Protein AF-A0A7S2HDU2-F1 (afdb_monomer)

Foldseek 3Di:
DCVVVVVCLVADDFDADQDDPWKGFQEWEKEQEDDLADGDYIDTQAFDPPADPPQFFWTFPDADSVVRDTDTGGDGSHGGIDTCVVCPVPVCSRHHDYHYAYAAAYNVRDTGPSVVVGPGNDHD

Structure (mmCIF, N/CA/C/O backbone):
data_AF-A0A7S2HDU2-F1
#
_entry.id   AF-A0A7S2HDU2-F1
#
loop_
_atom_site.group_PDB
_atom_site.id
_atom_site.type_symbol
_atom_site.label_atom_id
_atom_site.label_alt_id
_atom_site.label_comp_id
_atom_site.label_asym_id
_atom_site.label_entity_id
_atom_site.label_seq_id
_atom_site.pdbx_PDB_ins_code
_atom_site.Cartn_x
_atom_site.Cartn_y
_atom_site.Cartn_z
_atom_site.occupancy
_atom_site.B_iso_or_equiv
_atom_site.auth_seq_id
_atom_site.auth_comp_id
_atom_site.auth_asym_id
_atom_site.auth_atom_id
_atom_site.pdbx_PDB_model_num
ATOM 1 N N . ASP A 1 1 ? 11.148 -0.600 27.718 1.00 49.28 1 ASP A N 1
ATOM 2 C CA . ASP A 1 1 ? 9.738 -0.447 27.314 1.00 49.28 1 ASP A CA 1
ATOM 3 C C . ASP A 1 1 ? 9.389 -1.423 26.180 1.00 49.28 1 ASP A C 1
ATOM 5 O O . ASP A 1 1 ? 8.958 -1.043 25.099 1.00 49.28 1 ASP A O 1
ATOM 9 N N . ASP A 1 2 ? 9.633 -2.715 26.422 1.00 51.06 2 ASP A N 1
ATOM 10 C CA . ASP A 1 2 ? 9.629 -3.795 25.412 1.00 51.06 2 ASP A CA 1
ATOM 11 C C . ASP A 1 2 ? 8.238 -4.459 25.257 1.00 51.06 2 ASP A C 1
ATOM 13 O O . ASP A 1 2 ? 7.919 -5.114 24.265 1.00 51.06 2 ASP A O 1
ATOM 17 N N . SER A 1 3 ? 7.345 -4.222 26.225 1.00 55.81 3 SER A N 1
ATOM 18 C CA . SER A 1 3 ? 5.982 -4.767 26.254 1.00 55.81 3 SER A CA 1
ATOM 19 C C . SER A 1 3 ? 5.084 -4.190 25.155 1.00 55.81 3 SER A C 1
ATOM 21 O O . SER A 1 3 ? 4.235 -4.900 24.618 1.00 55.81 3 SER A O 1
ATOM 23 N N . SER A 1 4 ? 5.288 -2.923 24.771 1.00 57.09 4 SER A N 1
ATOM 24 C CA . SER A 1 4 ? 4.466 -2.264 23.745 1.00 57.09 4 SER A CA 1
ATOM 25 C C . SER A 1 4 ? 4.799 -2.715 22.318 1.00 57.09 4 SER A C 1
ATOM 27 O O . SER A 1 4 ? 3.945 -2.626 21.434 1.00 57.09 4 SER A O 1
ATOM 29 N N . ALA A 1 5 ? 6.030 -3.184 22.086 1.00 54.56 5 ALA A N 1
ATOM 30 C CA . ALA A 1 5 ? 6.454 -3.758 20.814 1.00 54.56 5 ALA A CA 1
ATOM 31 C C . ALA A 1 5 ? 5.943 -5.199 20.681 1.00 54.56 5 ALA A C 1
ATOM 33 O O . ALA A 1 5 ? 5.410 -5.565 19.636 1.00 54.56 5 ALA A O 1
ATOM 34 N N . ALA A 1 6 ? 6.015 -5.987 21.761 1.00 58.69 6 ALA A N 1
ATOM 35 C CA . ALA A 1 6 ? 5.463 -7.340 21.811 1.00 58.69 6 ALA A CA 1
ATOM 36 C C . ALA A 1 6 ? 3.937 -7.366 21.594 1.00 58.69 6 ALA A C 1
ATOM 38 O O . ALA A 1 6 ? 3.457 -8.175 20.805 1.00 58.69 6 ALA A O 1
ATOM 39 N N . ALA A 1 7 ? 3.189 -6.440 22.207 1.00 60.59 7 ALA A N 1
ATOM 40 C CA . ALA A 1 7 ? 1.729 -6.347 22.075 1.00 60.59 7 ALA A CA 1
ATOM 41 C C . ALA A 1 7 ? 1.239 -5.960 20.664 1.00 60.59 7 ALA A C 1
ATOM 43 O O . ALA A 1 7 ? 0.069 -6.140 20.347 1.00 60.59 7 ALA A O 1
ATOM 44 N N . ARG A 1 8 ? 2.121 -5.417 19.814 1.00 64.25 8 ARG A N 1
ATOM 45 C CA . ARG A 1 8 ? 1.794 -4.967 18.450 1.00 64.25 8 ARG A CA 1
ATOM 46 C C . ARG A 1 8 ? 2.339 -5.883 17.357 1.00 64.25 8 ARG A C 1
ATOM 48 O O . ARG A 1 8 ? 2.183 -5.569 16.181 1.00 64.25 8 ARG A O 1
ATOM 55 N N . ARG A 1 9 ? 2.945 -7.020 17.725 1.00 62.75 9 ARG A N 1
ATOM 56 C CA . ARG A 1 9 ? 3.491 -7.997 16.768 1.00 62.75 9 ARG A CA 1
ATOM 57 C C . ARG A 1 9 ? 2.448 -8.526 15.787 1.00 62.75 9 ARG A C 1
ATOM 59 O O . ARG A 1 9 ? 2.796 -8.788 14.644 1.00 62.75 9 ARG A O 1
ATOM 66 N N . ASP A 1 10 ? 1.190 -8.597 16.205 1.00 69.19 10 ASP A N 1
ATOM 67 C CA . ASP A 1 10 ? 0.098 -9.099 15.366 1.00 69.19 10 ASP A CA 1
ATOM 68 C C . ASP A 1 10 ? -0.514 -8.009 14.465 1.00 69.19 10 ASP A C 1
ATOM 70 O O . ASP A 1 10 ? -1.297 -8.305 13.565 1.00 69.19 10 ASP A O 1
ATOM 74 N N . VAL A 1 11 ? -0.133 -6.740 14.663 1.00 81.19 11 VAL A N 1
ATOM 75 C CA . VAL A 1 11 ? -0.635 -5.586 13.902 1.00 81.19 11 VAL A CA 1
ATOM 76 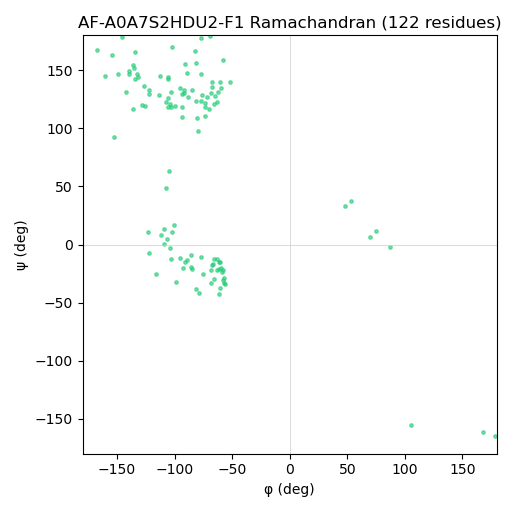C C . VAL A 1 11 ? 0.439 -5.121 12.917 1.00 81.19 11 VAL A C 1
ATOM 78 O O . VAL A 1 11 ? 0.974 -4.017 13.004 1.00 81.19 11 VAL A O 1
ATOM 81 N N . VAL A 1 12 ? 0.785 -5.995 11.972 1.00 85.81 12 VAL A N 1
ATOM 82 C CA . VAL A 1 12 ? 1.811 -5.745 10.949 1.00 85.81 12 VAL A CA 1
ATOM 83 C C . VAL A 1 12 ? 1.222 -5.999 9.563 1.00 85.81 12 VAL A C 1
ATOM 85 O O . VAL A 1 12 ? 0.517 -6.981 9.349 1.00 85.81 12 VAL A O 1
ATOM 88 N N . SER A 1 13 ? 1.502 -5.112 8.602 1.00 87.62 13 SER A N 1
ATOM 89 C CA . SER A 1 13 ? 1.172 -5.364 7.192 1.00 87.62 13 SER A CA 1
ATOM 90 C C . SER A 1 13 ? 2.323 -6.036 6.456 1.00 87.62 13 SER A C 1
ATOM 92 O O . SER A 1 13 ? 3.494 -5.862 6.794 1.00 87.62 13 SER A O 1
ATOM 94 N N . CYS A 1 14 ? 1.990 -6.749 5.381 1.00 86.06 14 CYS A N 1
ATOM 95 C CA . CYS A 1 14 ? 2.992 -7.173 4.413 1.00 86.06 14 CYS A CA 1
ATOM 96 C C . CYS A 1 14 ? 3.649 -5.936 3.761 1.00 86.06 14 CYS A C 1
ATOM 98 O O . CYS A 1 14 ? 2.922 -5.047 3.301 1.00 86.06 14 CYS A O 1
ATOM 100 N N . PRO A 1 15 ? 4.991 -5.864 3.690 1.00 86.75 15 PRO A N 1
ATOM 101 C CA . PRO A 1 15 ? 5.688 -4.736 3.083 1.00 86.75 15 PRO A CA 1
ATOM 102 C C . PRO A 1 15 ? 5.323 -4.567 1.609 1.00 86.75 15 PRO A C 1
ATOM 104 O O . PRO A 1 15 ? 5.241 -5.546 0.866 1.00 86.75 15 PRO A O 1
ATOM 107 N N . GLN A 1 16 ? 5.152 -3.326 1.164 1.00 87.00 16 GLN A N 1
ATOM 108 C CA . GLN A 1 16 ? 4.978 -3.032 -0.256 1.00 87.00 16 GLN A CA 1
ATOM 109 C C . GLN A 1 16 ? 6.327 -2.734 -0.890 1.00 87.00 16 GLN A C 1
ATOM 111 O O . GLN A 1 16 ? 7.109 -1.941 -0.362 1.00 87.00 16 GLN A O 1
ATOM 116 N N . VAL A 1 17 ? 6.584 -3.342 -2.045 1.00 87.44 17 VAL A N 1
ATOM 117 C CA . VAL A 1 17 ? 7.716 -2.937 -2.874 1.00 87.44 17 VAL A CA 1
ATOM 118 C C . VAL A 1 17 ? 7.324 -1.643 -3.578 1.00 87.44 17 VAL A C 1
ATOM 120 O O . VAL A 1 17 ? 6.261 -1.546 -4.194 1.00 87.44 17 VAL A O 1
ATOM 123 N N . PHE A 1 18 ? 8.186 -0.639 -3.459 1.00 88.31 18 PHE A N 1
ATOM 124 C CA . PHE A 1 18 ? 8.022 0.661 -4.106 1.00 88.31 18 PHE A CA 1
ATOM 125 C C . PHE A 1 18 ? 9.203 1.009 -5.019 1.00 88.31 18 PHE A C 1
ATOM 127 O O . PHE A 1 18 ? 9.153 2.007 -5.723 1.00 88.31 18 PHE A O 1
ATOM 134 N N . ALA A 1 19 ? 10.275 0.215 -5.019 1.00 89.19 19 ALA A N 1
ATOM 135 C CA . ALA A 1 19 ? 11.426 0.417 -5.888 1.00 89.19 19 ALA A CA 1
ATOM 136 C C . ALA A 1 19 ? 12.084 -0.921 -6.240 1.00 89.19 19 ALA A C 1
ATOM 138 O O . ALA A 1 19 ? 12.102 -1.858 -5.444 1.00 89.19 19 ALA A O 1
ATOM 139 N N . SER A 1 20 ? 12.630 -0.990 -7.447 1.00 87.12 20 SER A N 1
ATOM 140 C CA . SER A 1 20 ? 13.410 -2.096 -7.997 1.00 87.12 20 SER A CA 1
ATOM 141 C C . SER A 1 20 ? 14.496 -1.525 -8.915 1.00 87.12 20 SER A C 1
ATOM 143 O O . SER A 1 20 ? 14.553 -0.317 -9.138 1.00 87.12 20 SER A O 1
ATOM 145 N N . GLY A 1 21 ? 15.339 -2.381 -9.498 1.00 86.88 21 GLY A N 1
ATOM 146 C CA . GLY A 1 21 ? 16.353 -1.925 -10.456 1.00 86.88 21 GLY A CA 1
ATOM 147 C C . GLY A 1 21 ? 15.779 -1.293 -11.734 1.00 86.88 21 GLY A C 1
ATOM 148 O O . GLY A 1 21 ? 16.482 -0.538 -12.396 1.00 86.88 21 GLY A O 1
ATOM 149 N N . SER A 1 22 ? 14.522 -1.584 -12.088 1.00 89.31 22 SER A N 1
ATOM 150 C CA . SER A 1 22 ? 13.897 -1.115 -13.333 1.00 89.31 22 SER A CA 1
ATOM 151 C C . SER A 1 22 ? 12.711 -0.174 -13.123 1.00 89.31 22 SER A C 1
ATOM 153 O O . SER A 1 22 ? 12.446 0.644 -14.002 1.00 89.31 22 SER A O 1
ATOM 155 N N . HIS A 1 23 ? 12.029 -0.242 -11.976 1.00 92.00 23 HIS A N 1
ATOM 156 C CA . HIS A 1 23 ? 10.813 0.531 -11.698 1.00 92.00 23 HIS A CA 1
ATOM 157 C C . HIS A 1 23 ? 10.798 1.161 -10.304 1.00 92.00 23 HIS A C 1
ATOM 159 O O . HIS A 1 23 ? 11.351 0.599 -9.359 1.00 92.00 23 HIS A O 1
ATOM 165 N N . PHE A 1 24 ? 10.094 2.284 -10.174 1.00 91.38 24 PHE A N 1
ATOM 166 C CA . PHE A 1 24 ? 9.793 2.962 -8.914 1.00 91.38 24 PHE A CA 1
ATOM 167 C C . PHE A 1 24 ? 8.310 3.340 -8.841 1.00 91.38 24 PHE A C 1
ATOM 169 O O . PHE A 1 24 ? 7.705 3.699 -9.848 1.00 91.38 24 PHE A O 1
ATOM 176 N N . ALA A 1 25 ? 7.732 3.323 -7.649 1.00 90.69 25 ALA A N 1
ATOM 177 C CA . ALA A 1 25 ? 6.393 3.804 -7.369 1.00 90.69 25 ALA A CA 1
ATOM 178 C C . ALA A 1 25 ? 6.463 5.170 -6.684 1.00 90.69 25 ALA A C 1
ATOM 180 O O . ALA A 1 25 ? 7.168 5.354 -5.694 1.00 90.69 25 ALA A O 1
ATOM 181 N N . ARG A 1 26 ? 5.684 6.130 -7.186 1.00 88.38 26 ARG A N 1
ATOM 182 C CA . ARG A 1 26 ? 5.580 7.473 -6.582 1.00 88.38 26 ARG A CA 1
ATOM 183 C C . ARG A 1 26 ? 4.572 7.550 -5.459 1.00 88.38 26 ARG A C 1
ATOM 185 O O . ARG A 1 26 ? 4.590 8.502 -4.686 1.00 88.38 26 ARG A O 1
ATOM 192 N N . LEU A 1 27 ? 3.637 6.612 -5.433 1.00 88.19 27 LEU A N 1
ATOM 193 C CA . LEU A 1 27 ? 2.463 6.695 -4.593 1.00 88.19 27 LEU A CA 1
ATOM 194 C C . LEU A 1 27 ? 2.127 5.313 -4.054 1.00 88.19 27 LEU A C 1
ATOM 196 O O . LEU A 1 27 ? 2.054 4.349 -4.813 1.00 88.19 27 LEU A O 1
ATOM 200 N N . ALA A 1 28 ? 1.904 5.251 -2.748 1.00 90.00 28 ALA A N 1
ATOM 201 C CA . ALA A 1 28 ? 1.310 4.109 -2.077 1.00 90.00 28 ALA A CA 1
ATOM 202 C C . ALA A 1 28 ? 0.240 4.604 -1.099 1.00 90.00 28 ALA A C 1
ATOM 204 O O . ALA A 1 28 ? 0.417 5.635 -0.444 1.00 90.00 28 ALA A O 1
ATOM 205 N N . ASN A 1 29 ? -0.861 3.867 -0.987 1.00 90.75 29 ASN A N 1
A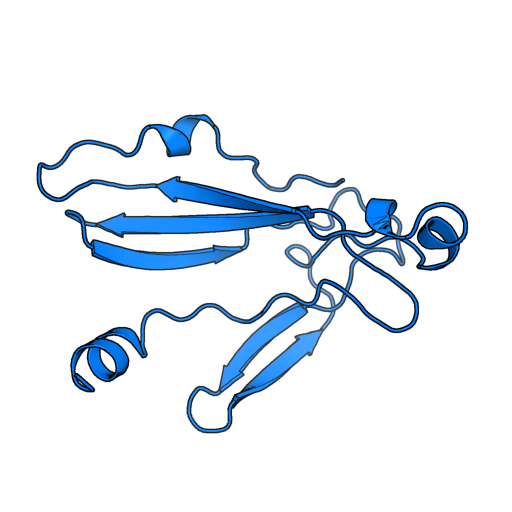TOM 206 C CA . ASN A 1 29 ? -1.955 4.190 -0.078 1.00 90.75 29 ASN A CA 1
ATOM 207 C C . ASN A 1 29 ? -2.050 3.119 1.000 1.00 90.75 29 ASN A C 1
ATOM 209 O O . ASN A 1 29 ? -2.150 1.930 0.696 1.00 90.75 29 ASN A O 1
ATOM 213 N N . VAL A 1 30 ? -2.076 3.539 2.260 1.00 92.12 30 VAL A N 1
ATOM 214 C CA . VAL A 1 30 ? -2.319 2.648 3.393 1.00 92.12 30 VAL A CA 1
ATOM 215 C C . VAL A 1 30 ? -3.525 3.127 4.182 1.00 92.12 30 VAL A C 1
ATOM 217 O O . VAL A 1 30 ? -3.657 4.304 4.522 1.00 92.12 30 VAL A O 1
ATOM 220 N N . VAL A 1 31 ? -4.411 2.191 4.490 1.00 93.31 31 VAL A N 1
ATOM 221 C CA . VAL A 1 31 ? -5.533 2.377 5.398 1.00 93.31 31 VAL A CA 1
ATOM 222 C C . VAL A 1 31 ? -5.150 1.793 6.750 1.00 93.31 31 VAL A C 1
ATOM 224 O O . VAL A 1 31 ? -4.868 0.602 6.870 1.00 93.31 31 VAL A O 1
ATOM 227 N N . VAL A 1 32 ? -5.136 2.644 7.766 1.00 95.12 32 VAL A N 1
ATOM 228 C CA . VAL A 1 32 ? -4.980 2.285 9.171 1.00 95.12 32 VAL A CA 1
ATOM 229 C C . VAL A 1 32 ? -6.376 2.144 9.761 1.00 95.12 32 VAL A C 1
ATOM 231 O O . VAL A 1 32 ? -7.104 3.130 9.910 1.00 95.12 32 VAL A O 1
ATOM 234 N N . ASN A 1 33 ? -6.768 0.912 10.069 1.00 94.88 33 ASN A N 1
ATOM 235 C CA . ASN A 1 33 ? -8.087 0.626 10.615 1.00 94.88 33 ASN A CA 1
ATOM 236 C C . ASN A 1 33 ? -8.057 0.742 12.136 1.00 94.88 33 ASN A C 1
ATOM 238 O O . ASN A 1 33 ? -7.263 0.082 12.807 1.00 94.88 33 ASN A O 1
ATOM 242 N N . LEU A 1 34 ? -8.964 1.539 12.676 1.00 95.25 34 LEU A N 1
ATOM 243 C CA . LEU A 1 34 ? -9.152 1.807 14.088 1.00 95.25 34 LEU A CA 1
ATOM 244 C C . LEU A 1 34 ? -10.395 1.095 14.612 1.00 95.25 34 LEU A C 1
ATOM 246 O O . LEU A 1 34 ? -11.425 1.031 13.937 1.00 95.25 34 LEU A O 1
ATOM 250 N N . ARG A 1 35 ? -10.310 0.627 15.850 1.00 94.94 35 ARG A N 1
ATOM 251 C CA . ARG A 1 35 ? -11.450 0.163 16.630 1.00 94.94 35 ARG A CA 1
ATOM 252 C C . ARG A 1 35 ? -11.317 0.719 18.035 1.00 94.94 35 ARG A C 1
ATOM 254 O O . ARG A 1 35 ? -10.341 0.425 18.713 1.00 94.94 35 ARG A O 1
ATOM 261 N N . ASP A 1 36 ? -12.272 1.551 18.433 1.00 95.31 36 ASP A N 1
ATOM 262 C CA . ASP A 1 36 ? -12.341 2.133 19.777 1.00 95.31 36 ASP A CA 1
ATOM 263 C C . ASP A 1 36 ? -11.033 2.838 20.198 1.00 95.31 36 ASP A C 1
ATOM 265 O O . ASP A 1 36 ? -10.614 2.814 21.352 1.00 95.31 36 ASP A O 1
ATOM 269 N N . GLY A 1 37 ? -10.378 3.506 19.240 1.00 93.12 37 GLY A N 1
ATOM 270 C CA . GLY A 1 37 ? -9.129 4.243 19.455 1.00 93.12 37 GLY A CA 1
ATOM 271 C C . GLY A 1 37 ? -7.849 3.423 19.325 1.00 93.12 37 GLY A C 1
ATOM 272 O O . GLY A 1 37 ? -6.766 4.003 19.405 1.00 93.12 37 GLY A O 1
ATOM 273 N N . GLU A 1 38 ? -7.951 2.121 19.070 1.00 93.19 38 GLU A N 1
ATOM 274 C CA . GLU A 1 38 ? -6.807 1.231 18.888 1.00 93.19 38 GLU A CA 1
ATOM 275 C C . GLU A 1 38 ? -6.615 0.856 17.417 1.00 93.19 38 GLU A C 1
ATOM 277 O O . GLU A 1 38 ? -7.578 0.654 16.676 1.00 93.19 38 GLU A O 1
ATOM 282 N N . VAL A 1 39 ? -5.357 0.748 16.976 1.00 93.44 39 VAL A N 1
ATOM 283 C CA . VAL A 1 39 ? -5.040 0.260 15.627 1.00 93.44 39 VAL A CA 1
ATOM 284 C C . VAL A 1 39 ? -5.280 -1.244 15.578 1.00 93.44 39 VAL A C 1
ATOM 286 O O . VAL A 1 39 ? -4.624 -2.007 16.278 1.00 93.44 39 VAL A O 1
ATOM 289 N N . SER A 1 40 ? -6.201 -1.656 14.714 1.00 92.06 40 SER A N 1
ATOM 290 C CA . SER A 1 40 ? -6.617 -3.051 14.548 1.00 92.06 40 SER A CA 1
ATOM 291 C C . SER A 1 40 ? -5.949 -3.742 13.361 1.00 92.06 40 SER A C 1
ATOM 293 O O . SER A 1 40 ? -5.728 -4.948 13.394 1.00 92.06 40 SER A O 1
ATOM 295 N N . SER A 1 41 ? -5.645 -3.004 12.289 1.00 91.94 41 SER A N 1
ATOM 296 C CA . SER A 1 41 ? -4.981 -3.544 11.100 1.00 91.94 41 SER A CA 1
ATOM 297 C C . SER A 1 41 ? -4.478 -2.442 10.169 1.00 91.94 41 SER A C 1
ATOM 299 O O . SER A 1 41 ? -4.867 -1.275 10.272 1.00 91.94 41 SER A O 1
ATOM 301 N N . PHE A 1 42 ? -3.644 -2.853 9.220 1.00 91.69 42 PHE A N 1
ATOM 302 C CA . PHE A 1 42 ? -3.153 -2.045 8.113 1.00 91.69 42 PHE A CA 1
ATOM 303 C C . PHE A 1 42 ? -3.538 -2.726 6.800 1.00 91.69 42 PHE A C 1
ATOM 305 O O . PHE A 1 42 ? -3.264 -3.913 6.619 1.00 91.69 42 PHE A O 1
ATOM 312 N N . ALA A 1 43 ? -4.137 -1.983 5.877 1.00 89.69 43 ALA A N 1
ATOM 313 C CA . ALA A 1 43 ? -4.488 -2.474 4.552 1.00 89.69 43 ALA A CA 1
ATOM 314 C C . ALA A 1 43 ? -3.892 -1.555 3.488 1.00 89.69 43 ALA A C 1
ATOM 316 O O . ALA A 1 43 ? -4.210 -0.369 3.436 1.00 89.69 43 ALA A O 1
ATOM 317 N N . TRP A 1 44 ? -3.029 -2.100 2.637 1.00 89.12 44 TRP A N 1
ATOM 318 C CA . TRP A 1 44 ? -2.551 -1.380 1.463 1.00 89.12 44 TRP A CA 1
ATOM 319 C C . TRP A 1 44 ? -3.675 -1.322 0.422 1.00 89.12 44 TRP A C 1
ATOM 321 O O . TRP A 1 44 ? -4.192 -2.359 0.018 1.00 89.12 44 TRP A O 1
ATOM 331 N N . ASP A 1 45 ? -4.064 -0.111 0.026 1.00 88.31 45 ASP A N 1
ATOM 332 C CA . ASP A 1 45 ? -5.104 0.179 -0.980 1.00 88.31 45 ASP A CA 1
ATOM 333 C C . ASP A 1 45 ? -4.429 0.688 -2.266 1.00 88.31 45 ASP A C 1
ATOM 335 O O . ASP A 1 45 ? -4.738 1.750 -2.819 1.00 88.31 45 ASP A O 1
ATOM 339 N N . ASN A 1 46 ? -3.410 -0.064 -2.682 1.00 87.94 46 ASN A N 1
ATOM 340 C CA . ASN A 1 46 ? -2.739 0.109 -3.962 1.00 87.94 46 ASN A CA 1
ATOM 341 C C . ASN A 1 46 ? -3.547 -0.603 -5.058 1.00 87.94 46 ASN A C 1
ATOM 343 O O . ASN A 1 46 ? -4.438 -1.405 -4.780 1.00 87.94 46 ASN A O 1
ATOM 347 N N . GLY A 1 47 ? -3.242 -0.336 -6.325 1.00 85.69 47 GLY A N 1
ATOM 348 C CA . GLY A 1 47 ? -3.913 -1.028 -7.415 1.00 85.69 47 GLY A CA 1
ATOM 349 C C . GLY A 1 47 ? -3.151 -0.960 -8.724 1.00 85.69 47 GLY A C 1
ATOM 350 O O . GLY A 1 47 ? -2.550 0.063 -9.050 1.00 85.69 47 GLY A O 1
ATOM 351 N N . CYS A 1 48 ? -3.241 -2.048 -9.489 1.00 85.38 48 CYS A N 1
ATOM 352 C CA . CYS A 1 48 ? -2.610 -2.173 -10.800 1.00 85.38 48 CYS A CA 1
ATOM 353 C C . CYS A 1 48 ? -3.565 -2.032 -11.992 1.00 85.38 48 CYS A C 1
ATOM 355 O O . CYS A 1 48 ? -3.121 -2.044 -13.136 1.00 85.38 48 CYS A O 1
ATOM 357 N N . ALA A 1 49 ? -4.868 -1.867 -11.747 1.00 82.69 49 ALA A N 1
ATOM 358 C CA . ALA A 1 49 ? -5.909 -1.890 -12.781 1.00 82.69 49 ALA A CA 1
ATOM 359 C C . ALA A 1 49 ? -5.770 -0.810 -13.880 1.00 82.69 49 ALA A C 1
ATOM 361 O O . ALA A 1 49 ? -6.413 -0.919 -14.919 1.00 82.69 49 ALA A O 1
ATOM 362 N N . GLY A 1 50 ? -4.946 0.217 -13.661 1.00 78.25 50 GLY A N 1
ATOM 363 C CA . GLY A 1 50 ? -4.657 1.293 -14.618 1.00 78.25 50 GLY A CA 1
ATOM 364 C C . GLY A 1 50 ? -3.171 1.454 -14.948 1.00 78.25 50 GLY A C 1
ATOM 365 O O . GLY A 1 50 ? -2.792 2.456 -15.548 1.00 78.25 50 GLY A O 1
ATOM 366 N N . CYS A 1 51 ? -2.327 0.507 -14.537 1.00 84.31 51 CYS A N 1
ATOM 367 C CA . CYS A 1 51 ? -0.903 0.519 -14.862 1.00 84.31 51 CYS A CA 1
ATOM 368 C C . CYS A 1 51 ? -0.670 -0.031 -16.272 1.00 84.31 51 CYS A C 1
ATOM 370 O O . CYS A 1 51 ? -1.468 -0.824 -16.779 1.00 84.31 51 CYS A O 1
ATOM 372 N N . GLY A 1 52 ? 0.445 0.347 -16.902 1.00 81.44 52 GLY A N 1
ATOM 373 C CA . GLY A 1 52 ? 0.914 -0.353 -18.092 1.00 81.44 52 GLY A CA 1
ATOM 374 C C . GLY A 1 52 ? 1.145 -1.848 -17.809 1.00 81.44 52 GLY A C 1
ATOM 375 O O . GLY A 1 52 ? 1.345 -2.242 -16.657 1.00 81.44 52 GLY A O 1
ATOM 376 N N . PRO A 1 53 ? 1.148 -2.706 -18.844 1.00 73.44 53 PRO A N 1
ATOM 377 C CA . PRO A 1 53 ? 1.227 -4.164 -18.686 1.00 73.44 53 PRO A CA 1
ATOM 378 C C . PRO A 1 53 ? 2.498 -4.652 -17.967 1.00 73.44 53 PRO A C 1
ATOM 380 O O . PRO A 1 53 ? 2.509 -5.762 -17.444 1.00 73.44 53 PRO A O 1
ATOM 383 N N . SER A 1 54 ? 3.553 -3.834 -17.923 1.00 82.56 54 SER A N 1
ATOM 384 C CA . SER A 1 54 ? 4.819 -4.102 -17.225 1.00 82.56 54 SER A CA 1
ATOM 385 C C . SER A 1 54 ? 5.039 -3.245 -15.975 1.00 82.56 54 SER A C 1
ATOM 387 O O . SER A 1 54 ? 6.079 -3.364 -15.336 1.00 82.56 54 SER A O 1
ATOM 389 N N . ASP A 1 55 ? 4.089 -2.373 -15.640 1.00 89.69 55 ASP A N 1
ATOM 390 C CA . ASP A 1 55 ? 4.262 -1.347 -14.609 1.00 89.69 55 ASP A CA 1
ATOM 391 C C . ASP A 1 55 ? 3.721 -1.794 -13.245 1.00 89.69 55 ASP A C 1
ATOM 393 O O . ASP A 1 55 ? 3.987 -1.154 -12.231 1.00 89.69 55 ASP A O 1
ATOM 397 N N . CYS A 1 56 ? 2.968 -2.894 -13.183 1.00 89.88 56 CYS A N 1
ATOM 398 C CA . CYS A 1 56 ? 2.556 -3.467 -11.906 1.00 89.88 56 CYS A CA 1
ATOM 399 C C . CYS A 1 56 ? 3.750 -4.151 -11.235 1.00 89.88 56 CYS A C 1
ATOM 401 O O . CYS A 1 56 ? 4.223 -5.190 -11.698 1.00 89.88 56 CYS A O 1
ATOM 403 N N . MET A 1 57 ? 4.238 -3.567 -10.143 1.00 89.12 57 MET A N 1
ATOM 404 C CA . MET A 1 57 ? 5.386 -4.096 -9.418 1.00 89.12 57 MET A CA 1
ATOM 405 C C . MET A 1 57 ? 4.981 -5.299 -8.560 1.00 89.12 57 MET A C 1
ATOM 407 O O . MET A 1 57 ? 3.881 -5.337 -7.997 1.00 89.12 57 MET A O 1
ATOM 411 N N . ASP A 1 58 ? 5.902 -6.256 -8.416 1.00 85.81 58 ASP A N 1
ATOM 412 C CA . ASP A 1 58 ? 5.786 -7.320 -7.419 1.00 85.81 58 ASP A CA 1
ATOM 413 C C . ASP A 1 58 ? 5.526 -6.714 -6.042 1.00 85.81 58 ASP A C 1
ATOM 415 O O . ASP A 1 58 ? 6.132 -5.713 -5.677 1.00 85.81 58 ASP A O 1
ATOM 419 N N . SER A 1 59 ? 4.661 -7.328 -5.245 1.00 82.62 59 SER A N 1
ATOM 420 C CA . SER A 1 59 ? 4.461 -6.908 -3.859 1.00 82.62 59 SER A CA 1
ATOM 421 C C . SER A 1 59 ? 4.431 -8.116 -2.924 1.00 82.62 59 SER A C 1
ATOM 423 O O . SER A 1 59 ? 4.331 -9.269 -3.361 1.00 82.62 59 SER A O 1
ATOM 425 N N . SER A 1 60 ? 4.558 -7.876 -1.620 1.00 85.12 60 SER A N 1
ATOM 426 C CA . SER A 1 60 ? 4.556 -8.951 -0.631 1.00 85.12 60 SER A CA 1
ATOM 427 C C . SER A 1 60 ? 3.120 -9.359 -0.324 1.00 85.12 60 SER A C 1
ATOM 429 O O . SER A 1 60 ? 2.305 -8.546 0.110 1.00 85.12 60 SER A O 1
ATOM 431 N N . ARG A 1 61 ? 2.817 -10.645 -0.506 1.00 82.62 61 ARG A N 1
ATOM 432 C CA . ARG A 1 61 ? 1.551 -11.261 -0.078 1.00 82.62 61 ARG A CA 1
ATOM 433 C C . ARG A 1 61 ? 1.651 -11.881 1.315 1.00 82.62 61 ARG A C 1
ATOM 435 O O . ARG A 1 61 ? 0.630 -12.139 1.941 1.00 82.62 61 ARG A O 1
ATOM 442 N N . ARG A 1 62 ? 2.875 -12.163 1.769 1.00 84.69 62 ARG A N 1
ATOM 443 C CA . ARG A 1 62 ? 3.170 -12.731 3.085 1.00 84.69 62 ARG A CA 1
ATOM 444 C C . ARG A 1 62 ? 4.406 -12.080 3.692 1.00 84.69 62 ARG A C 1
ATOM 446 O O . ARG A 1 62 ? 5.359 -11.769 2.977 1.00 84.69 62 ARG A O 1
ATOM 453 N N . LEU A 1 63 ? 4.395 -11.959 5.012 1.00 86.00 63 LEU A N 1
ATOM 454 C CA . LEU A 1 63 ? 5.546 -11.632 5.841 1.00 86.00 63 LEU A CA 1
ATOM 455 C C . LEU A 1 63 ? 5.625 -12.686 6.943 1.00 86.00 63 LEU A C 1
ATOM 457 O O . LEU A 1 63 ? 4.687 -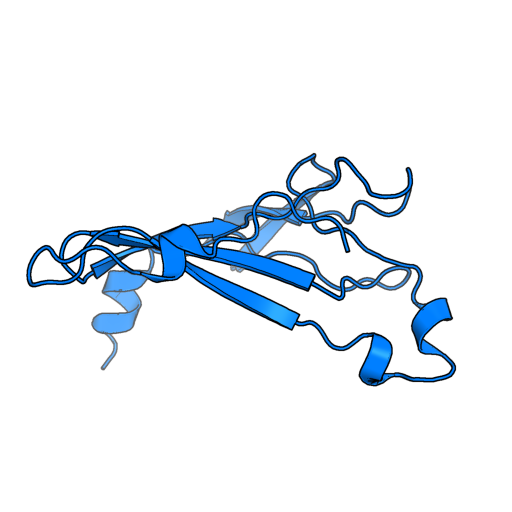12.846 7.720 1.00 86.00 63 LEU A O 1
ATOM 461 N N . ASP A 1 64 ? 6.735 -13.411 6.995 1.00 86.75 64 ASP A N 1
ATOM 462 C CA . ASP A 1 64 ? 7.071 -14.239 8.144 1.00 86.75 64 ASP A CA 1
ATOM 463 C C . ASP A 1 64 ? 7.677 -13.339 9.226 1.00 86.75 64 ASP A C 1
ATOM 465 O O . ASP A 1 64 ? 8.787 -12.833 9.082 1.00 86.75 64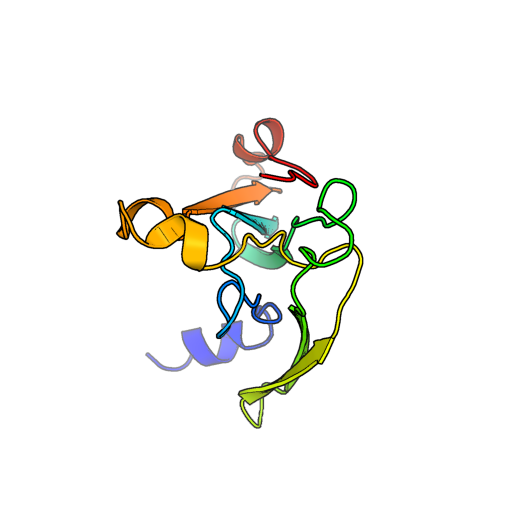 ASP A O 1
ATOM 469 N N . LEU A 1 65 ? 6.929 -13.124 10.307 1.00 82.62 65 LEU A N 1
ATOM 470 C CA . LEU A 1 65 ? 7.342 -12.274 11.426 1.00 82.62 65 LEU A CA 1
ATOM 471 C C . LEU A 1 65 ? 8.504 -12.852 12.244 1.00 82.62 65 LEU A C 1
ATOM 473 O O . LEU A 1 65 ? 9.184 -12.096 12.934 1.00 82.62 65 LEU A O 1
ATOM 477 N N . ALA A 1 66 ? 8.735 -14.166 12.193 1.00 86.06 66 ALA A N 1
ATOM 478 C CA . ALA A 1 66 ? 9.817 -14.809 12.932 1.00 86.06 66 ALA A CA 1
ATOM 479 C C . ALA A 1 66 ? 11.155 -14.663 12.200 1.00 86.06 66 ALA A C 1
ATOM 481 O O . ALA A 1 66 ? 12.188 -14.456 12.835 1.00 86.06 66 ALA A O 1
ATOM 482 N N . THR A 1 67 ? 11.133 -14.755 10.869 1.00 87.56 67 THR A N 1
ATOM 483 C CA . THR A 1 67 ? 12.345 -14.692 10.033 1.00 87.56 67 THR A CA 1
ATOM 484 C C . THR A 1 67 ? 12.541 -13.347 9.335 1.00 87.56 67 THR A C 1
ATOM 486 O O . THR A 1 67 ? 13.607 -13.097 8.780 1.00 87.56 67 THR A O 1
ATOM 489 N N . GLY A 1 68 ? 11.526 -12.480 9.326 1.00 82.94 68 GLY A N 1
ATOM 490 C CA . GLY A 1 68 ? 11.504 -11.253 8.527 1.00 82.94 68 GLY A CA 1
ATOM 491 C C . GLY A 1 68 ? 11.378 -11.509 7.022 1.00 82.94 68 GLY A C 1
ATOM 492 O O . GLY A 1 68 ? 11.484 -10.575 6.227 1.00 82.94 68 GLY A O 1
ATOM 493 N N . THR A 1 69 ? 11.167 -12.761 6.609 1.00 86.38 69 THR A N 1
ATOM 494 C CA . THR A 1 69 ? 11.158 -13.125 5.193 1.00 86.38 69 THR A CA 1
ATOM 495 C C . THR A 1 69 ? 9.842 -12.709 4.555 1.00 86.38 69 THR A C 1
ATOM 497 O O . THR A 1 69 ? 8.761 -13.140 4.965 1.00 86.38 69 THR A O 1
ATOM 500 N N . VAL A 1 70 ? 9.929 -11.903 3.502 1.00 85.25 70 VAL A N 1
ATOM 501 C CA . VAL A 1 70 ? 8.784 -11.563 2.658 1.00 85.25 70 VAL A CA 1
ATOM 502 C C . VAL A 1 70 ? 8.637 -12.566 1.520 1.00 85.25 70 VAL A C 1
ATOM 504 O O . VAL A 1 70 ? 9.613 -13.109 1.008 1.00 85.2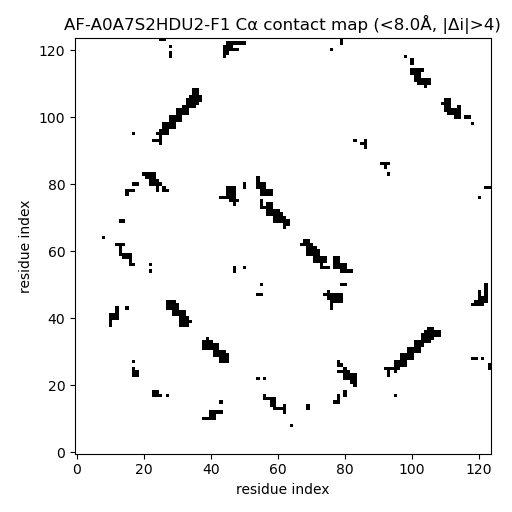5 70 VAL A O 1
ATOM 507 N N . GLY A 1 71 ? 7.399 -12.819 1.110 1.00 83.12 71 GLY A N 1
ATOM 508 C CA . GLY A 1 71 ? 7.106 -13.596 -0.089 1.00 83.12 71 GLY A CA 1
ATOM 509 C C . GLY A 1 71 ? 5.948 -12.987 -0.863 1.00 83.12 71 GLY A C 1
ATOM 510 O O . GLY A 1 71 ? 5.041 -12.388 -0.281 1.00 83.12 71 GLY A O 1
ATOM 511 N N . GLY A 1 72 ? 5.956 -13.145 -2.181 1.00 78.81 72 GLY A N 1
ATOM 512 C CA . GLY A 1 72 ? 4.951 -12.535 -3.040 1.00 78.81 72 GLY A CA 1
ATOM 513 C C . GLY A 1 72 ? 5.315 -12.596 -4.518 1.00 78.81 72 GLY A C 1
ATOM 514 O O . GLY A 1 72 ? 6.124 -13.428 -4.918 1.00 78.81 72 GLY A O 1
ATOM 515 N N . GLY A 1 73 ? 4.671 -11.739 -5.304 1.00 79.25 73 GLY A N 1
ATOM 516 C CA . GLY A 1 73 ? 4.796 -11.631 -6.760 1.00 79.25 73 GLY A CA 1
ATOM 517 C C . GLY A 1 73 ? 3.857 -10.542 -7.281 1.00 79.25 73 GLY A C 1
ATOM 518 O O . GLY A 1 73 ? 3.327 -9.770 -6.480 1.00 79.25 73 GLY A O 1
ATOM 519 N N . VAL A 1 74 ? 3.596 -10.498 -8.586 1.00 73.00 74 VAL A N 1
ATOM 520 C CA . VAL A 1 74 ? 2.630 -9.559 -9.175 1.00 73.00 74 VAL A CA 1
ATOM 521 C C . VAL A 1 74 ? 1.205 -9.916 -8.728 1.00 73.00 74 VAL A C 1
ATOM 523 O O . VAL A 1 74 ? 0.810 -11.090 -8.681 1.00 73.00 74 VAL A O 1
ATOM 526 N N . PHE A 1 75 ? 0.414 -8.912 -8.350 1.00 76.19 75 PHE A N 1
ATOM 527 C CA . PHE A 1 75 ? -1.028 -9.052 -8.121 1.00 76.19 75 PHE A CA 1
ATOM 528 C C . PHE A 1 75 ? -1.766 -7.736 -8.306 1.00 76.19 75 PHE A C 1
ATOM 530 O O . PHE A 1 75 ? -1.172 -6.669 -8.238 1.00 76.19 75 PHE A O 1
ATOM 537 N N . ASP A 1 76 ? -3.085 -7.821 -8.463 1.00 72.81 76 ASP A N 1
ATOM 538 C CA . ASP A 1 76 ? -3.956 -6.682 -8.774 1.00 72.81 76 ASP A CA 1
ATOM 539 C C . ASP A 1 76 ? -3.919 -5.545 -7.738 1.00 72.81 76 ASP A C 1
ATOM 541 O O . ASP A 1 76 ? -4.239 -4.405 -8.072 1.00 72.81 76 ASP A O 1
ATOM 545 N N . GLN A 1 77 ? -3.544 -5.850 -6.490 1.00 74.38 77 GLN A N 1
ATOM 546 C CA . GLN A 1 77 ? -3.352 -4.888 -5.388 1.00 74.38 77 GLN A CA 1
ATOM 547 C C . GLN A 1 77 ? -1.863 -4.548 -5.157 1.00 74.38 77 GLN A C 1
ATOM 549 O O . GLN A 1 77 ?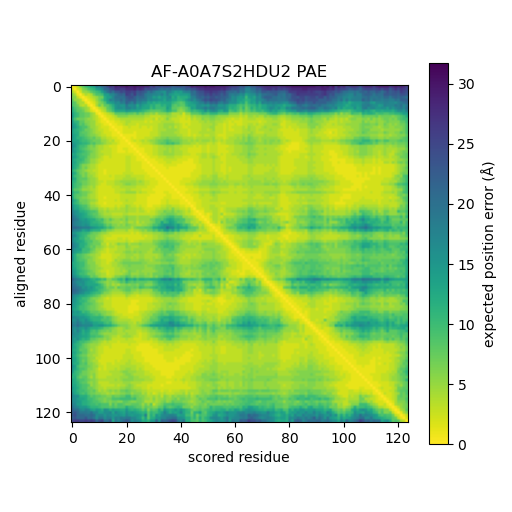 -1.488 -4.079 -4.084 1.00 74.38 77 GLN A O 1
ATOM 554 N N . GLY A 1 78 ? -1.002 -4.841 -6.134 1.00 83.75 78 GLY A N 1
ATOM 555 C CA . GLY A 1 78 ? 0.399 -4.437 -6.144 1.00 83.75 78 GLY A CA 1
ATOM 556 C C . GLY A 1 78 ? 0.558 -2.928 -6.328 1.00 83.75 78 GLY A C 1
ATOM 557 O O . GLY A 1 78 ? -0.416 -2.181 -6.455 1.00 83.75 78 GLY A O 1
ATOM 558 N N . THR A 1 79 ? 1.804 -2.466 -6.338 1.00 89.50 79 THR A N 1
ATOM 559 C CA . THR A 1 79 ? 2.108 -1.037 -6.459 1.00 89.50 79 THR A CA 1
ATOM 560 C C . THR A 1 79 ? 2.341 -0.667 -7.921 1.00 89.50 79 THR A C 1
ATOM 562 O O . THR A 1 79 ? 3.143 -1.302 -8.604 1.00 89.50 79 THR A O 1
ATOM 565 N N . CYS A 1 80 ? 1.671 0.382 -8.400 1.00 89.06 80 CYS A N 1
ATOM 566 C CA . CYS A 1 80 ? 1.919 0.916 -9.736 1.00 89.06 80 CYS A CA 1
ATOM 567 C C . CYS A 1 80 ? 3.288 1.601 -9.792 1.00 89.06 80 CYS A C 1
ATOM 569 O O . CYS A 1 80 ? 3.529 2.592 -9.095 1.00 89.06 80 CYS A O 1
ATOM 571 N N . GLY A 1 81 ? 4.177 1.066 -10.617 1.00 91.00 81 GLY A N 1
ATOM 572 C CA . GLY A 1 81 ? 5.514 1.576 -10.857 1.00 91.00 81 GLY A CA 1
ATOM 573 C C . GLY A 1 81 ? 5.634 2.342 -12.168 1.00 91.00 81 GLY A C 1
ATOM 574 O O . GLY A 1 81 ? 4.750 2.338 -13.017 1.00 91.00 81 GLY A O 1
ATOM 575 N N . ARG A 1 82 ? 6.771 3.008 -12.343 1.00 90.25 82 ARG A N 1
ATOM 576 C CA . ARG A 1 82 ? 7.215 3.623 -13.594 1.00 90.25 82 ARG A CA 1
ATOM 577 C C . ARG A 1 82 ? 8.694 3.329 -13.818 1.00 90.25 82 ARG A C 1
ATOM 579 O O . ARG A 1 82 ? 9.410 3.145 -12.833 1.00 90.25 82 ARG A O 1
ATOM 586 N N . PRO A 1 83 ? 9.185 3.325 -15.068 1.00 91.19 83 PRO A N 1
ATOM 587 C CA . PRO A 1 83 ? 10.592 3.061 -15.346 1.00 91.19 83 PRO A CA 1
ATOM 588 C C . PRO A 1 83 ? 11.526 4.069 -14.669 1.00 91.19 83 PRO A C 1
ATOM 590 O O . PRO A 1 83 ? 11.324 5.277 -14.793 1.00 91.19 83 PRO A O 1
ATOM 593 N N . VAL A 1 84 ? 12.603 3.594 -14.035 1.00 89.81 84 VAL A N 1
ATOM 594 C CA . VAL A 1 84 ? 13.602 4.442 -13.339 1.00 89.81 84 VAL A CA 1
ATOM 595 C C . VAL A 1 84 ? 14.271 5.480 -14.244 1.00 89.81 84 VAL A C 1
ATOM 597 O O . VAL A 1 84 ? 14.735 6.512 -13.767 1.00 89.81 84 VAL A O 1
ATOM 600 N N . ALA A 1 85 ? 14.268 5.266 -15.564 1.00 88.56 85 ALA A N 1
ATOM 601 C CA . ALA A 1 85 ? 14.723 6.259 -16.539 1.00 88.56 85 ALA A CA 1
ATOM 602 C C . ALA A 1 85 ? 13.954 7.592 -16.425 1.00 88.56 85 ALA A C 1
ATOM 604 O O . ALA A 1 85 ? 14.518 8.654 -16.684 1.00 88.56 85 ALA A O 1
ATOM 605 N N . GLY A 1 86 ? 12.697 7.555 -15.966 1.00 84.50 86 GLY A N 1
ATOM 606 C CA . GLY A 1 86 ? 11.890 8.745 -15.691 1.00 84.50 86 GLY A CA 1
ATOM 607 C C . GLY A 1 86 ? 12.418 9.620 -14.545 1.00 84.50 86 GLY A C 1
ATOM 608 O O . GLY A 1 86 ? 11.979 10.759 -14.414 1.00 84.50 86 GLY A O 1
ATOM 609 N N . CYS A 1 87 ? 13.369 9.121 -13.748 1.00 85.19 87 CYS A N 1
ATOM 610 C CA . CYS A 1 87 ? 14.013 9.841 -12.647 1.00 85.19 87 CYS A CA 1
ATOM 611 C C . CYS A 1 87 ? 15.263 10.623 -13.068 1.00 85.19 87 CYS A C 1
ATOM 613 O O . CYS A 1 87 ? 15.764 11.428 -12.289 1.00 85.19 87 CYS A O 1
ATOM 615 N N . ALA A 1 88 ? 15.813 10.378 -14.265 1.00 84.62 88 ALA A N 1
ATOM 616 C CA . ALA A 1 88 ? 17.178 10.794 -14.605 1.00 84.62 88 ALA A CA 1
ATOM 617 C C . ALA A 1 88 ? 17.400 12.317 -14.546 1.00 84.62 88 ALA A C 1
ATOM 619 O O . ALA A 1 88 ? 18.452 12.772 -14.107 1.00 84.62 88 ALA A O 1
A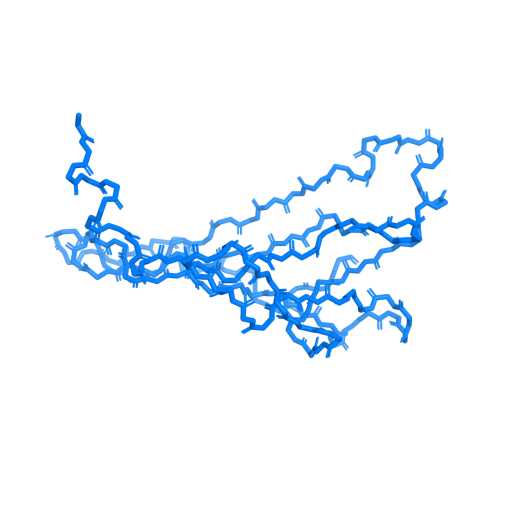TOM 620 N N . ALA A 1 89 ? 16.406 13.103 -14.967 1.00 84.44 89 ALA A N 1
ATOM 621 C CA . ALA A 1 89 ? 16.484 14.565 -14.972 1.00 84.44 89 ALA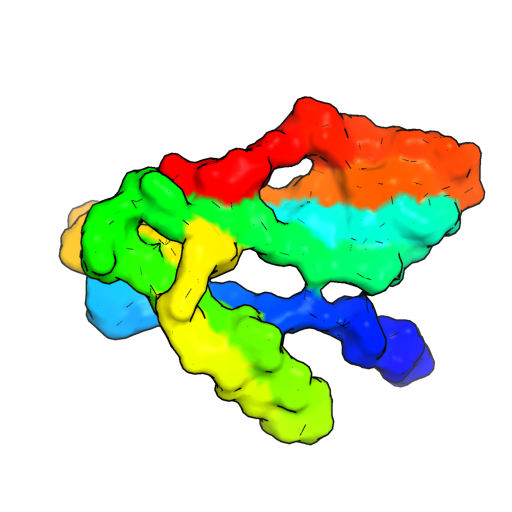 A CA 1
ATOM 622 C C . ALA A 1 89 ? 16.088 15.208 -13.630 1.00 84.44 89 ALA A C 1
ATOM 624 O O . ALA A 1 89 ? 16.397 16.373 -13.390 1.00 84.44 89 ALA A O 1
ATOM 625 N N . ASN A 1 90 ? 15.372 14.476 -12.775 1.00 86.06 90 ASN A N 1
ATOM 626 C CA . ASN A 1 90 ? 14.862 14.960 -11.497 1.00 86.06 90 ASN A CA 1
ATOM 627 C C . ASN A 1 90 ? 14.709 13.769 -10.537 1.00 86.06 90 ASN A C 1
ATOM 629 O O . ASN A 1 90 ? 13.654 13.128 -10.538 1.00 86.06 90 ASN A O 1
ATOM 633 N N . PRO A 1 91 ? 15.731 13.464 -9.720 1.00 83.75 91 PRO A N 1
ATOM 634 C CA . PRO A 1 91 ? 15.675 12.354 -8.773 1.00 83.75 91 PRO A CA 1
ATOM 635 C C . PRO A 1 91 ? 14.4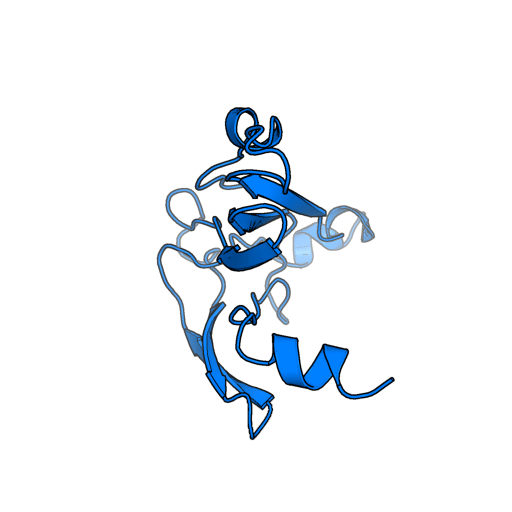92 12.451 -7.800 1.00 83.75 91 PRO A C 1
ATOM 637 O O . PRO A 1 91 ? 13.874 11.435 -7.491 1.00 83.75 91 PRO A O 1
ATOM 640 N N . GLN A 1 92 ? 14.103 13.669 -7.401 1.00 87.06 92 GLN A N 1
ATOM 641 C CA . GLN A 1 92 ? 12.959 13.906 -6.512 1.00 87.06 92 GLN A CA 1
ATOM 642 C C . GLN A 1 92 ? 11.610 13.568 -7.163 1.00 87.06 92 GLN A C 1
ATOM 644 O O . GLN A 1 92 ? 10.612 13.364 -6.472 1.00 87.06 92 GLN A O 1
ATOM 649 N N . ALA A 1 93 ? 11.543 13.455 -8.496 1.00 82.88 93 ALA A N 1
ATOM 650 C CA . ALA A 1 93 ? 10.348 12.948 -9.175 1.00 82.88 93 ALA A CA 1
ATOM 651 C C . ALA A 1 93 ? 10.030 11.489 -8.796 1.00 82.88 93 ALA A C 1
ATOM 653 O O . ALA A 1 93 ? 8.935 11.006 -9.103 1.00 82.88 93 ALA A O 1
ATOM 654 N N . CYS A 1 94 ? 10.972 10.812 -8.136 1.00 87.12 94 CYS A N 1
ATOM 655 C CA . CYS A 1 94 ? 10.896 9.419 -7.725 1.00 87.12 94 CYS A CA 1
ATOM 656 C C . CYS A 1 94 ? 10.818 9.230 -6.212 1.00 87.12 94 CYS A C 1
ATOM 658 O O . CYS A 1 94 ? 10.836 8.094 -5.739 1.00 87.12 94 CYS A O 1
ATOM 660 N N . ASP A 1 95 ? 10.651 10.325 -5.467 1.00 89.75 95 ASP A N 1
ATOM 661 C CA . ASP A 1 95 ? 10.352 10.266 -4.045 1.00 89.75 95 ASP A CA 1
ATOM 662 C C . ASP A 1 95 ? 8.981 9.616 -3.827 1.00 89.75 95 ASP A C 1
ATOM 664 O O . ASP A 1 95 ? 7.960 10.023 -4.400 1.00 89.75 95 ASP A O 1
ATOM 668 N N . LEU A 1 96 ? 8.961 8.598 -2.969 1.00 91.19 96 LEU A N 1
ATOM 669 C CA . LEU A 1 96 ? 7.737 7.921 -2.569 1.00 91.19 96 LEU A CA 1
ATOM 670 C C . LEU A 1 96 ? 6.869 8.854 -1.721 1.00 91.19 96 LEU A C 1
ATOM 672 O O . LEU A 1 96 ? 7.305 9.393 -0.703 1.00 91.19 96 LEU A O 1
ATOM 676 N N . LYS A 1 97 ? 5.594 8.960 -2.087 1.00 91.19 97 LYS A N 1
ATOM 677 C CA . LYS A 1 97 ? 4.549 9.587 -1.279 1.00 91.19 97 LYS A CA 1
ATOM 678 C C . LYS A 1 97 ? 3.635 8.509 -0.720 1.00 91.19 97 LYS A C 1
ATOM 680 O O . LYS A 1 97 ? 3.039 7.740 -1.472 1.00 91.19 97 LYS A O 1
ATOM 685 N N . ILE A 1 98 ? 3.507 8.472 0.603 1.00 91.38 98 ILE A N 1
ATOM 686 C CA . ILE A 1 98 ? 2.609 7.543 1.291 1.00 91.38 98 ILE A CA 1
ATOM 687 C C . ILE A 1 98 ? 1.395 8.322 1.783 1.00 91.38 98 ILE A C 1
ATOM 689 O O . ILE A 1 98 ? 1.524 9.225 2.610 1.00 91.38 98 ILE A O 1
ATOM 693 N N . PHE A 1 99 ? 0.216 7.960 1.289 1.00 92.19 99 PHE A N 1
ATOM 694 C CA . PHE A 1 99 ? -1.046 8.505 1.772 1.00 92.19 99 PHE A CA 1
ATOM 695 C C . PHE A 1 99 ? -1.601 7.592 2.855 1.00 92.19 99 PHE A C 1
ATOM 697 O O . PHE A 1 99 ? -1.892 6.419 2.619 1.00 92.19 99 PHE A O 1
ATOM 704 N N . VAL A 1 100 ? -1.742 8.147 4.054 1.00 93.50 100 VAL A N 1
ATOM 705 C CA . VAL A 1 100 ? -2.235 7.429 5.227 1.00 93.50 100 VAL A CA 1
ATOM 706 C C . VAL A 1 100 ? -3.684 7.824 5.470 1.00 93.50 100 VAL A C 1
ATOM 708 O O . VAL A 1 100 ? -3.985 8.986 5.740 1.00 93.50 100 VAL A O 1
ATOM 711 N N . THR A 1 101 ? -4.585 6.850 5.393 1.00 95.00 101 THR A N 1
ATOM 712 C CA . THR A 1 101 ? -6.002 7.021 5.723 1.00 95.00 101 THR A CA 1
ATOM 713 C C . THR A 1 101 ? -6.294 6.354 7.055 1.00 95.00 101 THR A C 1
ATOM 715 O O . THR A 1 101 ? -6.066 5.161 7.192 1.00 95.00 101 THR A O 1
ATOM 718 N N . TRP A 1 102 ? -6.871 7.075 8.013 1.00 95.00 102 TRP A N 1
ATOM 719 C CA . TRP A 1 102 ? -7.437 6.464 9.217 1.00 95.00 102 TRP A CA 1
ATOM 720 C C . TRP A 1 102 ? -8.920 6.167 8.987 1.00 95.00 102 TRP A C 1
ATOM 722 O O . TRP A 1 102 ? -9.660 7.043 8.528 1.00 95.00 102 TRP A O 1
ATOM 732 N N . ALA A 1 103 ? -9.354 4.947 9.286 1.00 95.50 103 ALA A N 1
ATOM 733 C CA . ALA A 1 103 ? -10.739 4.507 9.130 1.00 95.50 103 ALA A CA 1
ATOM 734 C C . ALA A 1 103 ? -11.222 3.797 10.399 1.00 95.50 103 ALA A C 1
ATOM 736 O O . ALA A 1 103 ? -10.436 3.104 11.025 1.00 95.50 103 ALA A O 1
ATOM 737 N N . GLY A 1 104 ? -12.494 3.950 10.778 1.00 95.25 104 GLY A N 1
ATOM 738 C CA . GLY A 1 104 ? -13.050 3.385 12.018 1.00 95.25 104 GLY A CA 1
ATOM 739 C C . GLY A 1 104 ? -13.281 4.435 13.108 1.00 95.25 104 GLY A C 1
ATOM 740 O O . GLY A 1 104 ? -13.474 5.609 12.784 1.00 95.25 104 GLY A O 1
ATOM 741 N N . THR A 1 105 ? -13.287 4.023 14.379 1.00 96.31 105 THR A N 1
ATOM 742 C CA . THR A 1 105 ? -13.654 4.871 15.532 1.00 96.31 105 THR A CA 1
ATOM 743 C C . THR A 1 105 ? -12.483 5.165 16.469 1.00 96.31 105 THR A C 1
ATOM 745 O O . THR A 1 105 ? -11.615 4.323 16.697 1.00 96.31 105 THR A O 1
ATOM 748 N N . ASP A 1 106 ? -12.468 6.372 17.042 1.00 95.62 106 ASP A N 1
ATOM 749 C CA . ASP A 1 106 ? -11.602 6.715 18.172 1.00 95.62 106 ASP A CA 1
ATOM 750 C C . ASP A 1 106 ? -12.138 6.145 19.503 1.00 95.62 106 ASP A C 1
ATOM 752 O O . ASP A 1 106 ? -13.217 5.555 19.558 1.00 95.62 106 ASP A O 1
ATOM 756 N N . LYS A 1 107 ? -11.400 6.355 20.602 1.00 96.56 107 LYS A N 1
ATOM 757 C CA . LYS A 1 107 ? -11.768 5.860 21.944 1.00 96.56 107 LYS A CA 1
ATOM 758 C C . LYS A 1 107 ? -13.092 6.401 22.494 1.00 96.56 107 LYS A C 1
ATOM 760 O O . LYS A 1 107 ? -13.598 5.893 23.485 1.00 96.56 107 LYS A O 1
ATOM 765 N N . ASN A 1 108 ? -13.620 7.465 21.892 1.00 97.06 108 ASN A N 1
ATOM 766 C CA . ASN A 1 108 ? -14.890 8.079 22.259 1.00 97.06 108 ASN A CA 1
ATOM 767 C C . ASN A 1 108 ? -16.009 7.677 21.278 1.00 97.06 108 ASN A C 1
ATOM 769 O O . ASN A 1 108 ? -17.069 8.300 21.279 1.00 97.06 108 ASN A O 1
ATOM 773 N N . GLY A 1 109 ? -15.767 6.695 20.402 1.00 95.94 109 GLY A N 1
ATOM 774 C CA . GLY A 1 109 ? -16.724 6.234 19.397 1.00 95.94 109 GLY A CA 1
ATOM 775 C C . GLY A 1 109 ? -16.894 7.181 18.206 1.00 95.94 109 GLY A C 1
ATOM 776 O O . GLY A 1 109 ? -17.827 7.013 17.423 1.00 95.94 109 GLY A O 1
ATOM 777 N N . ARG A 1 110 ? -16.029 8.192 18.039 1.00 96.69 110 ARG A N 1
ATOM 778 C CA . ARG A 1 110 ? -16.137 9.146 16.924 1.00 96.69 110 ARG A CA 1
ATOM 779 C C . ARG A 1 110 ? -15.443 8.593 15.688 1.00 96.69 110 ARG A C 1
ATOM 781 O O . ARG A 1 110 ? -14.299 8.152 15.764 1.00 96.69 110 ARG A O 1
ATOM 788 N N . ASN A 1 111 ? -16.116 8.666 14.543 1.00 96.06 111 ASN A N 1
ATOM 789 C CA . ASN A 1 111 ? -15.562 8.198 13.275 1.00 96.06 111 ASN A CA 1
ATOM 790 C C . ASN A 1 111 ? -14.375 9.057 12.816 1.00 96.06 111 ASN A C 1
ATOM 792 O O . ASN A 1 111 ? -14.414 10.288 12.892 1.00 96.06 111 ASN A O 1
ATOM 796 N N . ALA A 1 112 ? -13.346 8.409 12.274 1.00 94.12 112 ALA A N 1
ATOM 797 C CA . ALA A 1 112 ? -12.218 9.081 11.647 1.00 94.12 112 ALA A CA 1
ATOM 798 C C . ALA A 1 112 ? -12.664 9.821 10.374 1.00 94.12 112 ALA A C 1
ATOM 800 O O . ALA A 1 112 ? -13.151 9.214 9.419 1.00 94.12 112 ALA A O 1
ATOM 801 N N . ALA A 1 113 ? -12.448 11.137 10.335 1.00 92.50 113 ALA A N 1
ATOM 802 C CA . ALA A 1 113 ? -12.855 11.973 9.203 1.00 92.50 113 ALA A CA 1
ATOM 803 C C . ALA A 1 113 ? -12.091 11.647 7.905 1.00 92.50 113 ALA A C 1
ATOM 805 O O . ALA A 1 113 ? -12.643 11.774 6.813 1.00 92.50 113 ALA A O 1
ATOM 806 N N . SER A 1 114 ? -10.844 11.170 8.009 1.00 89.75 114 SER A N 1
ATOM 807 C CA . SER A 1 114 ? -10.028 10.782 6.849 1.00 89.75 114 SER A CA 1
ATOM 808 C C . SER A 1 114 ? -10.635 9.649 6.027 1.00 89.75 114 SER A C 1
ATOM 810 O O . SER A 1 114 ? -10.316 9.540 4.847 1.00 89.75 114 SER A O 1
ATOM 812 N N . ALA A 1 115 ? -11.538 8.843 6.597 1.00 83.06 115 ALA A N 1
ATOM 813 C CA . ALA A 1 115 ? -12.221 7.782 5.864 1.00 83.06 115 ALA A CA 1
ATOM 814 C C . ALA A 1 115 ? -12.978 8.316 4.632 1.00 83.06 115 ALA A C 1
ATOM 816 O O . ALA A 1 115 ? -13.024 7.640 3.607 1.00 83.06 115 ALA A O 1
ATOM 817 N N . GLY A 1 116 ? -13.514 9.542 4.705 1.00 82.50 116 GLY A N 1
ATOM 818 C CA . GLY A 1 116 ? -14.192 10.204 3.584 1.00 82.50 116 GLY A CA 1
ATOM 819 C C . GLY A 1 116 ? -13.254 10.777 2.515 1.00 82.50 116 GLY A C 1
ATOM 820 O O . GLY A 1 116 ? -13.720 11.164 1.450 1.00 82.50 116 GLY A O 1
ATOM 821 N N . LEU A 1 117 ? -11.944 10.825 2.777 1.00 84.12 117 LEU A N 1
ATOM 822 C CA . LEU A 1 117 ? -10.909 11.340 1.869 1.00 84.12 117 LEU A CA 1
ATOM 823 C C . LEU A 1 117 ? -10.017 10.220 1.308 1.00 84.12 117 LEU A C 1
ATOM 825 O O . LEU A 1 117 ? -8.947 10.488 0.763 1.00 84.12 117 LEU A O 1
ATOM 829 N N . ARG A 1 118 ? -10.429 8.957 1.472 1.00 81.62 118 ARG A N 1
ATOM 830 C CA . ARG A 1 118 ? -9.634 7.795 1.075 1.00 81.62 118 ARG A CA 1
ATOM 831 C C . ARG A 1 118 ? -9.403 7.775 -0.436 1.00 81.62 118 ARG A C 1
ATOM 833 O O . ARG A 1 118 ? -10.350 7.683 -1.216 1.00 81.62 118 ARG A O 1
ATOM 840 N N . LEU A 1 119 ? -8.135 7.756 -0.837 1.00 75.88 119 LEU A N 1
ATOM 841 C CA . LEU A 1 119 ? -7.724 7.455 -2.207 1.00 75.88 119 LEU A CA 1
ATOM 842 C C . LEU A 1 119 ? -7.750 5.935 -2.397 1.00 75.88 119 LEU A C 1
ATOM 844 O O . LEU A 1 119 ? -6.822 5.247 -1.983 1.00 75.88 119 LEU A O 1
ATOM 848 N N . SER A 1 120 ? -8.834 5.403 -2.966 1.00 72.19 120 SER A N 1
ATOM 849 C CA . SER A 1 120 ? -8.978 3.957 -3.165 1.00 72.19 120 SER A CA 1
ATOM 850 C C . SER A 1 120 ? -8.547 3.527 -4.557 1.00 72.19 120 SER A C 1
ATOM 852 O O . SER A 1 120 ? -8.940 4.162 -5.537 1.00 72.19 120 SER A O 1
ATOM 854 N N . LYS A 1 121 ? -7.761 2.444 -4.639 1.00 62.59 121 LYS A N 1
ATOM 855 C CA . LYS A 1 121 ? -7.269 1.851 -5.895 1.00 62.59 121 LYS A CA 1
ATOM 856 C C . LYS A 1 121 ? -6.672 2.878 -6.865 1.00 62.59 121 LYS A C 1
ATOM 858 O O . LYS A 1 121 ? -6.816 2.753 -8.080 1.00 62.59 121 LYS A O 1
ATOM 863 N N . PHE A 1 122 ? -6.044 3.923 -6.327 1.00 62.56 122 PHE A N 1
ATOM 864 C CA . PHE A 1 122 ? -5.523 5.013 -7.139 1.00 62.56 122 PHE A CA 1
ATOM 865 C C . PHE A 1 122 ? -4.284 4.554 -7.914 1.00 62.56 122 PHE A C 1
ATOM 867 O O . PHE A 1 122 ? -3.324 4.055 -7.330 1.00 62.56 122 PHE A O 1
ATOM 874 N N . THR A 1 123 ? -4.305 4.761 -9.227 1.00 57.78 123 THR A N 1
ATOM 875 C CA . THR A 1 123 ? -3.199 4.490 -10.154 1.00 57.78 123 THR A CA 1
ATOM 876 C C . THR A 1 123 ? -2.551 5.828 -10.532 1.00 57.78 123 THR A C 1
ATOM 878 O O . THR A 1 123 ? -3.256 6.711 -11.023 1.00 57.78 123 THR A O 1
ATOM 881 N N . GLY A 1 124 ? -1.251 6.017 -10.258 1.00 50.22 124 GLY A N 1
ATOM 882 C CA . GLY A 1 124 ? -0.534 7.307 -10.393 1.00 50.22 124 GLY A CA 1
ATOM 883 C C . GLY A 1 124 ? 0.524 7.416 -11.497 1.00 50.22 124 GLY A C 1
ATOM 884 O O . GLY A 1 124 ? 0.814 6.452 -12.229 1.00 50.22 124 GLY A O 1
#

Solvent-accessible surface area (backbone atoms only — not comparable to full-atom values): 6930 Å² total; per-residue (Å²): 130,66,65,68,58,63,76,41,64,85,57,66,60,50,61,75,44,47,67,59,99,58,32,36,19,46,57,46,28,36,37,40,33,31,51,62,54,39,82,67,42,59,44,73,34,28,13,24,91,74,40,58,99,82,21,45,30,48,22,37,78,37,59,40,84,90,77,69,47,70,42,67,45,73,49,68,61,12,30,30,33,42,56,51,75,75,24,74,92,40,63,73,74,53,52,69,42,76,48,80,27,42,33,48,23,32,70,84,67,47,67,41,71,43,48,83,68,56,66,69,55,58,61,132

Organism: NCBI:txid327968

pLDDT: mean 84.4, std 10.91, range [49.28, 97.06]

Sequence (124 aa):
DDSSAAARRDVVSCPQVFASGSHFARLANVVVNLRDGEVSSFAWDNGCAGCGPSDCMDSSRRLDLATGTVGGGVFDQGTCGRPVAGCAANPQACDLKIFVTWAGTDKNGRNAASAGLRLSKFTG

Radius of gyration: 16.29 Å; Cα contacts (8 Å, |Δi|>4): 269; chains: 1; bounding box: 34×30×46 Å

Secondary structure (DSSP, 8-state):
--HHHHTTTTS-PPPPP-B-SSEE-SEEEEEEEEETTEEEEEEE----TTS-TTTEE-EEEEE-TTT--EEEE--TTSEEPEEGGGGTT-GGGG--EEEEEEEEB-TTSPBPGGGGG---S---

Mean predicted aligned error: 6.68 Å